Protein AF-A0A892I2A1-F1 (afdb_monomer)

Radius of gyration: 29.25 Å; Cα contacts (8 Å, |Δi|>4): 75; chains: 1; bounding box: 62×50×84 Å

Solvent-accessible surface area (backbone atoms only — not comparable to full-atom values): 9744 Å² total; per-residue (Å²): 138,85,84,79,80,78,78,71,78,77,74,85,72,56,63,94,72,63,81,69,93,67,90,61,99,65,81,66,81,83,39,58,62,61,51,50,51,41,48,74,72,68,46,78,84,53,78,92,72,60,87,82,77,95,80,50,82,92,77,56,76,74,60,49,94,79,83,51,91,56,73,64,87,48,97,68,44,94,54,88,89,74,93,68,62,90,63,48,40,82,43,80,75,53,66,45,74,47,74,86,76,63,69,85,83,58,65,99,67,85,77,89,76,82,78,84,89,53,95,52,64,77,70,40,64,43,78,40,74,45,83,43,72,49,86,130

pLDDT: mean 70.68, std 15.36, range [35.31, 93.75]

Secondary structure (DSSP, 8-state):
-------PPPPPPPGGG-------SS--SSSHHHHHHHHHTTPPPPGGG-------STTPPPPPTTS-SS---STTTTS----PPTTEEEEEEEEEPPP---GGGS-S-------SS-TTGGGSPEEEEEEEEPP-

Structure (mmCIF, N/CA/C/O backbone):
data_AF-A0A892I2A1-F1
#
_entry.id   AF-A0A892I2A1-F1
#
loop_
_atom_site.group_PDB
_atom_site.id
_atom_site.type_symbol
_atom_site.label_atom_id
_atom_site.label_alt_id
_atom_site.label_comp_id
_atom_site.label_asym_id
_atom_site.label_entity_id
_atom_site.label_seq_id
_atom_site.pdbx_PDB_ins_code
_atom_site.Cartn_x
_atom_site.Cartn_y
_atom_site.Cartn_z
_atom_site.occupancy
_atom_site.B_iso_or_equiv
_atom_site.auth_seq_id
_atom_site.auth_comp_id
_atom_site.auth_asym_id
_atom_site.auth_atom_id
_atom_site.pdbx_PDB_model_num
ATOM 1 N N . MET A 1 1 ? 14.096 -27.009 -58.765 1.00 35.31 1 MET A N 1
ATOM 2 C CA . MET A 1 1 ? 14.815 -27.175 -57.486 1.00 35.31 1 MET A CA 1
ATOM 3 C C . MET A 1 1 ? 14.996 -25.786 -56.894 1.00 35.31 1 MET A C 1
ATOM 5 O O . MET A 1 1 ? 15.807 -25.038 -57.420 1.00 35.31 1 MET A O 1
ATOM 9 N N . GLU A 1 2 ? 14.190 -25.407 -55.902 1.00 37.06 2 GLU A N 1
ATOM 10 C CA . GLU A 1 2 ? 14.337 -24.133 -55.179 1.00 37.06 2 GLU A CA 1
ATOM 11 C C . GLU A 1 2 ? 15.268 -24.326 -53.977 1.00 37.06 2 GLU A C 1
ATOM 13 O O . GLU A 1 2 ? 15.069 -25.222 -53.157 1.00 37.06 2 GLU A O 1
ATOM 18 N N . LEU A 1 3 ? 16.307 -23.495 -53.895 1.00 41.50 3 LEU A N 1
ATOM 19 C CA . LEU A 1 3 ? 17.253 -23.437 -52.784 1.00 41.50 3 LEU A CA 1
ATOM 20 C C . LEU A 1 3 ? 16.656 -22.575 -51.663 1.00 41.50 3 LEU A C 1
ATOM 22 O O . LEU A 1 3 ? 16.696 -21.349 -51.727 1.00 41.50 3 LEU A O 1
ATOM 26 N N . LEU A 1 4 ? 16.119 -23.214 -50.622 1.00 45.25 4 LEU A N 1
ATOM 27 C CA . LEU A 1 4 ? 15.798 -22.549 -49.357 1.00 45.25 4 LEU A CA 1
ATOM 28 C C . LEU A 1 4 ? 17.107 -22.131 -48.675 1.00 45.25 4 LEU A C 1
ATOM 30 O O . LEU A 1 4 ? 17.811 -22.959 -48.094 1.00 45.25 4 LEU A O 1
ATOM 34 N N . ALA A 1 5 ? 17.436 -20.842 -48.740 1.00 50.19 5 ALA A N 1
ATOM 35 C CA . ALA A 1 5 ? 18.477 -20.259 -47.909 1.00 50.19 5 ALA A CA 1
ATOM 36 C C . ALA A 1 5 ? 18.040 -20.362 -46.439 1.00 50.19 5 ALA A C 1
ATOM 38 O O . ALA A 1 5 ? 17.187 -19.614 -45.965 1.00 50.19 5 ALA A O 1
ATOM 39 N N . GLN A 1 6 ? 18.603 -21.330 -45.716 1.00 47.06 6 GLN A N 1
ATOM 40 C CA . GLN A 1 6 ? 18.473 -21.414 -44.268 1.00 47.06 6 GLN A CA 1
ATOM 41 C C . GLN A 1 6 ? 19.218 -20.231 -43.643 1.00 47.06 6 GLN A C 1
ATOM 43 O O . GLN A 1 6 ? 20.424 -20.298 -43.396 1.00 47.06 6 GLN A O 1
ATOM 48 N N . THR A 1 7 ? 18.496 -19.146 -43.365 1.00 51.12 7 THR A N 1
ATOM 49 C CA . T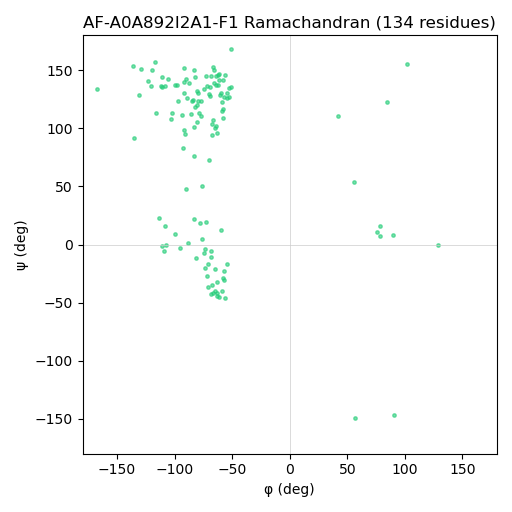HR A 1 7 ? 18.960 -18.100 -42.453 1.00 51.12 7 THR A CA 1
ATOM 50 C C . THR A 1 7 ? 19.100 -18.732 -41.073 1.00 51.12 7 THR A C 1
ATOM 52 O O . THR A 1 7 ? 18.127 -18.895 -40.338 1.00 51.12 7 THR A O 1
ATOM 55 N N . ARG A 1 8 ? 20.318 -19.163 -40.734 1.00 48.16 8 ARG A N 1
ATOM 56 C CA . ARG A 1 8 ? 20.648 -19.592 -39.374 1.00 48.16 8 ARG A CA 1
ATOM 57 C C . ARG A 1 8 ? 20.344 -18.423 -38.433 1.00 48.16 8 ARG A C 1
ATOM 59 O O . ARG A 1 8 ? 20.857 -17.334 -38.692 1.00 48.16 8 ARG A O 1
ATOM 66 N N . PRO A 1 9 ? 19.556 -18.610 -37.358 1.00 51.81 9 PRO A N 1
ATOM 67 C CA . PRO A 1 9 ? 19.392 -17.558 -36.369 1.00 51.81 9 PRO A CA 1
ATOM 68 C C . PRO A 1 9 ? 20.779 -17.221 -35.821 1.00 51.81 9 PRO A C 1
ATOM 70 O O . PRO A 1 9 ? 21.508 -18.109 -35.364 1.00 51.81 9 PRO A O 1
ATOM 73 N N . ALA A 1 10 ? 21.171 -15.953 -35.943 1.00 61.62 10 ALA A N 1
ATOM 74 C CA . ALA A 1 10 ? 22.391 -15.461 -35.329 1.00 61.62 10 ALA A CA 1
ATOM 75 C C . ALA A 1 10 ? 22.320 -15.802 -33.837 1.00 61.62 10 ALA A C 1
ATOM 77 O O . ALA A 1 10 ? 21.320 -15.518 -33.176 1.00 61.62 10 ALA A O 1
ATOM 78 N N . ARG A 1 11 ? 23.349 -16.484 -33.320 1.00 58.38 11 ARG A N 1
ATOM 79 C CA . ARG A 1 11 ? 23.422 -16.760 -31.884 1.00 58.38 11 ARG A CA 1
ATOM 80 C C . ARG A 1 11 ? 23.426 -15.412 -31.160 1.00 58.38 11 ARG A C 1
ATOM 82 O O . ARG A 1 11 ? 24.232 -14.567 -31.556 1.00 58.38 11 ARG A O 1
ATOM 89 N N . PRO A 1 12 ? 22.579 -15.207 -30.138 1.00 56.66 12 PRO A N 1
ATOM 90 C CA . PRO A 1 12 ? 22.673 -14.012 -29.319 1.00 56.66 12 PRO A CA 1
ATOM 91 C C . PRO A 1 12 ? 24.082 -13.975 -28.727 1.00 56.66 12 PRO A C 1
ATOM 93 O O . PRO A 1 12 ? 24.505 -14.911 -28.044 1.00 56.66 12 PRO A O 1
ATOM 96 N N . ARG A 1 13 ? 24.847 -12.947 -29.092 1.00 58.50 13 ARG A N 1
ATOM 97 C CA . ARG A 1 13 ? 26.115 -12.641 -28.441 1.00 58.50 13 ARG A CA 1
ATOM 98 C C .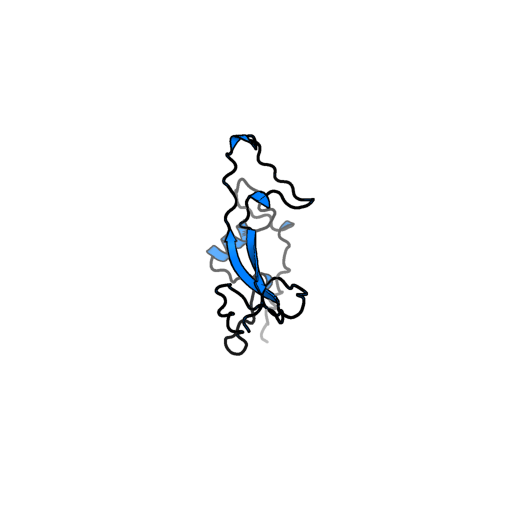 ARG A 1 13 ? 25.773 -11.897 -27.164 1.00 58.50 13 ARG A C 1
ATOM 100 O O . ARG A 1 13 ? 24.908 -11.026 -27.177 1.00 58.50 13 ARG A O 1
ATOM 107 N N . SER A 1 14 ? 26.380 -12.316 -26.064 1.00 59.00 14 SER A N 1
ATOM 108 C CA . SER A 1 14 ? 26.246 -11.592 -24.813 1.00 59.00 14 SER A CA 1
ATOM 109 C C . SER A 1 14 ? 26.936 -10.233 -24.951 1.00 59.00 14 SER A C 1
ATOM 111 O O . SER A 1 14 ? 27.846 -10.083 -25.773 1.00 59.00 14 SER A O 1
ATOM 113 N N . ILE A 1 15 ? 26.474 -9.237 -24.194 1.00 62.03 15 ILE A N 1
ATOM 114 C CA . ILE A 1 15 ? 26.962 -7.859 -24.318 1.00 62.03 15 ILE A CA 1
ATOM 115 C C . ILE A 1 15 ? 28.475 -7.760 -24.085 1.00 62.03 15 ILE A C 1
ATOM 117 O O . ILE A 1 15 ? 29.143 -6.956 -24.721 1.00 62.03 15 ILE A O 1
ATOM 121 N N . GLU A 1 16 ? 29.047 -8.658 -23.275 1.00 57.44 16 GLU A N 1
ATOM 122 C CA . GLU A 1 16 ? 30.485 -8.691 -22.993 1.00 57.44 16 GLU A CA 1
ATOM 123 C C . GLU A 1 16 ? 31.340 -9.103 -24.210 1.00 57.44 16 GLU A C 1
ATOM 125 O O . GLU A 1 16 ? 32.566 -9.015 -24.162 1.00 57.44 16 GLU A O 1
ATOM 130 N N . LEU A 1 17 ? 30.712 -9.583 -25.292 1.00 60.84 17 LEU A N 1
ATOM 131 C CA . LEU A 1 17 ? 31.364 -9.995 -26.540 1.00 60.84 17 LEU A CA 1
ATOM 132 C C . LEU A 1 17 ? 31.098 -9.039 -27.712 1.00 60.84 17 LEU A C 1
ATOM 134 O O . LEU A 1 17 ? 31.667 -9.245 -28.788 1.00 60.84 17 LEU A O 1
ATOM 138 N N . ASP A 1 18 ? 30.244 -8.030 -27.528 1.00 61.78 18 ASP A N 1
ATOM 139 C CA . ASP A 1 18 ? 29.988 -6.985 -28.518 1.00 61.78 18 ASP A CA 1
ATOM 140 C C . ASP A 1 18 ? 30.929 -5.804 -28.245 1.00 61.78 18 ASP A C 1
ATOM 142 O O . ASP A 1 18 ? 30.578 -4.830 -27.590 1.00 61.78 18 ASP A O 1
ATOM 146 N N . ASN A 1 19 ? 32.157 -5.911 -28.757 1.00 60.97 19 ASN A N 1
ATOM 147 C CA . ASN A 1 19 ? 33.054 -4.766 -28.869 1.00 60.97 19 ASN A CA 1
ATOM 148 C C . ASN A 1 19 ? 32.631 -3.994 -30.123 1.00 60.97 19 ASN A C 1
ATOM 150 O O . ASN A 1 19 ? 32.827 -4.495 -31.235 1.00 60.97 19 ASN A O 1
ATOM 154 N N . ASP A 1 20 ? 31.968 -2.853 -29.961 1.00 61.81 20 ASP A N 1
ATOM 155 C CA . ASP A 1 20 ? 31.662 -2.001 -31.103 1.00 61.81 20 ASP A CA 1
ATOM 156 C C . ASP A 1 20 ? 32.867 -1.105 -31.440 1.00 61.81 20 ASP A C 1
ATOM 158 O O . ASP A 1 20 ? 33.695 -0.787 -30.588 1.00 61.81 20 ASP A O 1
ATOM 162 N N . ASP A 1 21 ? 33.014 -0.741 -32.715 1.00 59.38 21 ASP A N 1
ATOM 163 C CA . ASP A 1 21 ? 34.083 0.163 -33.167 1.00 59.38 21 ASP A CA 1
ATOM 164 C C . ASP A 1 21 ? 33.752 1.636 -32.835 1.00 59.38 21 ASP A C 1
ATOM 166 O O . ASP A 1 21 ? 34.291 2.566 -33.445 1.00 59.38 21 ASP A O 1
ATOM 170 N N . THR A 1 22 ? 32.817 1.884 -31.911 1.00 57.62 22 THR A N 1
ATOM 171 C CA . THR A 1 22 ? 32.374 3.234 -31.579 1.00 57.62 22 THR A CA 1
ATOM 172 C C . THR A 1 22 ? 33.430 3.891 -30.698 1.00 57.62 22 THR A C 1
ATOM 174 O O . THR A 1 22 ? 33.795 3.398 -29.635 1.00 57.62 22 THR A O 1
ATOM 177 N N . HIS A 1 23 ? 33.940 5.043 -31.136 1.00 60.69 23 HIS A N 1
ATOM 178 C CA . HIS A 1 23 ? 34.929 5.837 -30.400 1.00 60.69 23 HIS A CA 1
ATOM 179 C C . HIS A 1 23 ? 34.303 6.610 -29.223 1.00 60.69 23 HIS A C 1
ATOM 181 O O . HIS A 1 23 ? 34.496 7.822 -29.106 1.00 60.69 23 HIS A O 1
ATOM 187 N N . ASP A 1 24 ? 33.531 5.941 -28.365 1.00 61.75 24 ASP A N 1
ATOM 188 C CA . ASP A 1 24 ? 33.077 6.542 -27.112 1.00 61.75 24 ASP A CA 1
ATOM 189 C C . ASP A 1 24 ? 34.172 6.433 -26.037 1.00 61.75 24 ASP A C 1
ATOM 191 O O . ASP A 1 24 ? 34.937 5.475 -25.951 1.00 61.75 24 ASP A O 1
ATOM 195 N N . SER A 1 25 ? 34.259 7.466 -25.207 1.00 62.16 25 SER A N 1
ATOM 196 C CA . SER A 1 25 ? 35.178 7.559 -24.072 1.00 62.16 25 SER A CA 1
ATOM 197 C C . SER A 1 25 ? 34.776 6.674 -22.885 1.00 62.16 25 SER A C 1
ATOM 199 O O . SER A 1 25 ? 35.511 6.605 -21.897 1.00 62.16 25 SER A O 1
ATOM 201 N N . THR A 1 26 ? 33.623 6.002 -22.968 1.00 65.88 26 THR A N 1
ATOM 202 C CA . THR A 1 26 ? 33.095 5.110 -21.935 1.00 65.88 26 THR A CA 1
ATOM 203 C C . THR A 1 26 ? 32.852 3.713 -22.496 1.00 65.88 26 THR A C 1
ATOM 205 O O . THR A 1 26 ? 32.411 3.553 -23.628 1.00 65.88 26 THR A O 1
ATOM 208 N N . VAL A 1 27 ? 33.167 2.686 -21.704 1.00 67.75 27 VAL A N 1
ATOM 209 C CA . VAL A 1 27 ? 32.882 1.289 -22.059 1.00 67.75 27 VAL A CA 1
ATOM 210 C C . VAL A 1 27 ? 31.425 0.992 -21.699 1.00 67.75 27 VAL A C 1
ATOM 212 O O . VAL A 1 27 ? 31.075 1.043 -20.516 1.00 67.75 27 VAL A O 1
ATOM 215 N N . ASP A 1 28 ? 30.592 0.651 -22.688 1.00 69.38 28 ASP A N 1
ATOM 216 C CA . ASP A 1 28 ? 29.191 0.228 -22.500 1.00 69.38 28 ASP A CA 1
ATOM 217 C C . ASP A 1 28 ? 29.125 -1.167 -21.851 1.00 69.38 28 ASP A C 1
ATOM 219 O O . ASP A 1 28 ? 28.866 -2.184 -22.487 1.00 69.38 28 ASP A O 1
ATOM 223 N N . THR A 1 29 ? 29.442 -1.220 -20.557 1.00 68.25 29 THR A N 1
ATOM 224 C CA . THR A 1 29 ? 29.624 -2.473 -19.806 1.00 68.25 29 THR A CA 1
ATOM 225 C C . THR A 1 29 ? 28.296 -3.194 -19.557 1.00 68.25 29 THR A C 1
ATOM 227 O O . THR A 1 29 ? 28.275 -4.412 -19.397 1.00 68.25 29 THR A O 1
ATOM 230 N N . ASP A 1 30 ? 27.186 -2.453 -19.501 1.00 72.75 30 ASP A N 1
ATOM 231 C CA . ASP A 1 30 ? 25.845 -2.985 -19.243 1.00 72.75 30 ASP A CA 1
ATOM 232 C C . ASP A 1 30 ? 24.935 -3.005 -20.484 1.00 72.75 30 ASP A C 1
ATOM 234 O O . ASP A 1 30 ? 23.800 -3.479 -20.399 1.00 72.75 30 ASP A O 1
ATOM 238 N N . GLY A 1 31 ? 25.430 -2.540 -21.637 1.00 75.38 31 GLY A N 1
ATOM 239 C CA . GLY A 1 31 ? 24.747 -2.614 -22.929 1.00 75.38 31 GLY A CA 1
ATOM 240 C C . GLY A 1 31 ? 23.613 -1.622 -23.117 1.00 75.38 31 GLY A C 1
ATOM 241 O O . GLY A 1 31 ? 22.820 -1.760 -24.056 1.00 75.38 31 GLY A O 1
ATOM 242 N N . LYS A 1 32 ? 23.482 -0.644 -22.219 1.00 80.25 32 LYS A N 1
ATOM 243 C CA . LYS A 1 32 ? 22.387 0.325 -22.272 1.00 80.25 32 LYS A CA 1
ATOM 244 C C . LYS A 1 32 ? 22.539 1.296 -23.427 1.00 80.25 32 LYS A C 1
ATOM 246 O O . LYS A 1 32 ? 21.524 1.660 -24.022 1.00 80.25 32 LYS A O 1
ATOM 251 N N . ASN A 1 33 ? 23.760 1.714 -23.757 1.00 78.06 33 ASN A N 1
ATOM 252 C CA . ASN A 1 33 ? 23.972 2.665 -24.849 1.00 78.06 33 ASN A CA 1
ATOM 253 C C . ASN A 1 33 ? 23.648 2.015 -26.195 1.00 78.06 33 ASN A C 1
ATOM 255 O O . ASN A 1 33 ? 22.934 2.603 -27.011 1.00 78.06 33 ASN A O 1
ATOM 259 N N . ARG A 1 34 ? 24.076 0.766 -26.392 1.00 78.62 34 ARG A N 1
ATOM 260 C CA . ARG A 1 34 ? 23.693 -0.057 -27.543 1.00 78.62 34 ARG A CA 1
ATOM 261 C C . ARG A 1 34 ? 22.182 -0.204 -27.661 1.00 78.62 34 ARG A C 1
ATOM 263 O O . ARG A 1 34 ? 21.624 -0.032 -28.746 1.00 78.62 34 ARG A O 1
ATOM 270 N N . GLU A 1 35 ? 21.515 -0.502 -26.552 1.00 82.12 35 GLU A N 1
ATOM 271 C CA . GLU A 1 35 ? 20.068 -0.658 -26.536 1.00 82.12 35 GLU A CA 1
ATOM 272 C C . GLU A 1 35 ? 19.345 0.658 -26.855 1.00 82.12 35 GLU A C 1
ATOM 274 O O . GLU A 1 35 ? 18.406 0.677 -27.652 1.00 82.12 35 GLU A O 1
ATOM 279 N N . ALA A 1 36 ? 19.838 1.781 -26.332 1.00 82.69 36 ALA A N 1
ATOM 280 C CA . ALA A 1 36 ? 19.327 3.107 -26.657 1.00 82.69 36 ALA A CA 1
ATOM 281 C C . ALA A 1 36 ? 19.518 3.455 -28.143 1.00 82.69 36 ALA A C 1
ATOM 283 O O . ALA A 1 36 ? 18.579 3.932 -28.780 1.00 82.69 36 ALA A O 1
ATOM 284 N N . ALA A 1 37 ? 20.689 3.177 -28.723 1.00 83.81 37 ALA A N 1
ATOM 285 C CA . ALA A 1 37 ? 20.965 3.411 -30.142 1.00 83.81 37 ALA A CA 1
ATOM 286 C C . ALA A 1 37 ? 20.067 2.552 -31.046 1.00 83.81 37 ALA A C 1
ATOM 288 O O . ALA A 1 37 ? 19.508 3.033 -32.034 1.00 83.81 37 ALA A O 1
ATOM 289 N N . ARG A 1 38 ? 19.872 1.283 -30.674 1.00 83.81 38 ARG A N 1
ATOM 290 C CA . ARG A 1 38 ? 18.983 0.345 -31.365 1.00 83.81 38 ARG A CA 1
ATOM 291 C C . ARG A 1 38 ? 17.529 0.824 -31.347 1.00 83.81 38 ARG A C 1
ATOM 293 O O . ARG A 1 38 ? 16.875 0.791 -32.390 1.00 83.81 38 ARG A O 1
ATOM 300 N N . LEU A 1 39 ? 17.036 1.293 -30.198 1.00 85.88 39 LEU A N 1
ATOM 301 C CA . LEU A 1 39 ? 15.693 1.868 -30.063 1.00 85.88 39 LEU A CA 1
ATOM 302 C C . LEU A 1 39 ? 15.556 3.187 -30.840 1.00 85.88 39 LEU A C 1
ATOM 304 O O . LEU A 1 39 ? 14.561 3.380 -31.537 1.00 85.88 39 LEU A O 1
ATOM 308 N N . ALA A 1 40 ? 16.564 4.065 -30.791 1.00 86.50 40 ALA A N 1
ATOM 309 C CA . ALA A 1 40 ? 16.591 5.320 -31.548 1.00 86.50 40 ALA A CA 1
ATOM 310 C C . ALA A 1 40 ? 16.587 5.092 -33.071 1.00 86.50 40 ALA A C 1
ATOM 312 O O . ALA A 1 40 ? 15.983 5.865 -33.811 1.00 86.50 40 ALA A O 1
ATOM 313 N N . GLY A 1 41 ? 17.202 4.001 -33.537 1.00 84.69 41 GLY A N 1
ATOM 314 C CA . GLY A 1 41 ? 17.159 3.548 -34.930 1.00 84.69 41 GLY A CA 1
ATOM 315 C C . GLY A 1 41 ? 15.847 2.869 -35.348 1.00 84.69 41 GLY A C 1
ATOM 316 O O . GLY A 1 41 ? 15.762 2.361 -36.464 1.00 84.69 41 GLY A O 1
ATOM 317 N N . GLY A 1 42 ? 14.833 2.824 -34.475 1.00 87.06 42 GLY A N 1
ATOM 318 C CA . GLY A 1 42 ? 13.540 2.190 -34.751 1.00 87.06 42 GLY A CA 1
ATOM 319 C C . GLY A 1 42 ? 13.547 0.662 -34.635 1.00 87.06 42 GLY A C 1
ATOM 320 O O . GLY A 1 42 ? 12.636 0.003 -35.136 1.00 87.06 42 GLY A O 1
ATOM 321 N N . GLY A 1 43 ? 14.565 0.077 -33.997 1.00 83.81 43 GLY A N 1
ATOM 322 C CA . GLY A 1 43 ? 14.620 -1.357 -33.728 1.00 83.81 43 GLY A CA 1
ATOM 323 C C . GLY A 1 43 ? 13.519 -1.819 -32.752 1.00 83.81 43 GLY A C 1
ATOM 324 O O . GLY A 1 43 ? 13.109 -1.062 -31.873 1.00 83.81 43 GLY A O 1
ATOM 325 N N . PRO A 1 44 ? 13.033 -3.071 -32.861 1.00 84.12 44 PRO A N 1
ATOM 326 C CA . PRO A 1 44 ? 11.895 -3.560 -32.071 1.00 84.12 44 PRO A CA 1
ATOM 327 C C . PRO A 1 44 ? 12.263 -3.832 -30.607 1.00 84.12 44 PRO A C 1
ATOM 329 O O . PRO A 1 44 ? 13.257 -4.499 -30.357 1.00 84.12 44 PRO A O 1
ATOM 332 N N . VAL A 1 45 ? 11.471 -3.399 -29.623 1.00 84.25 45 VAL A N 1
ATOM 333 C CA . VAL A 1 45 ? 11.703 -3.735 -28.198 1.00 84.25 45 VAL A CA 1
ATOM 334 C C . VAL A 1 45 ? 11.799 -5.257 -28.021 1.00 84.25 45 VAL A C 1
ATOM 336 O O . VAL A 1 45 ? 10.960 -5.996 -28.543 1.00 84.25 45 VAL A O 1
ATOM 339 N N . SER A 1 46 ? 12.836 -5.728 -27.328 1.00 79.56 46 SER A N 1
ATOM 340 C CA . SER A 1 46 ? 13.054 -7.160 -27.133 1.00 79.56 46 SER A CA 1
ATOM 341 C C . SER A 1 46 ? 11.968 -7.749 -26.217 1.00 79.56 46 SER A C 1
ATOM 343 O O . SER A 1 46 ? 11.503 -7.058 -25.309 1.00 79.56 46 SER A O 1
ATOM 345 N N . PRO A 1 47 ? 11.514 -9.004 -26.413 1.00 80.00 47 PRO A N 1
ATOM 346 C CA . PRO A 1 47 ? 10.419 -9.577 -25.624 1.00 80.00 47 PRO A CA 1
ATOM 347 C C . PRO A 1 47 ? 10.651 -9.595 -24.106 1.00 80.00 47 PRO A C 1
ATOM 349 O O . PRO A 1 47 ? 9.693 -9.486 -23.345 1.00 80.00 47 PRO A O 1
ATOM 352 N N . ASP A 1 48 ? 11.902 -9.716 -23.667 1.00 80.81 48 ASP A N 1
ATOM 353 C CA . ASP A 1 48 ? 12.324 -9.656 -22.261 1.00 80.81 48 ASP A CA 1
ATOM 354 C C . ASP A 1 48 ? 12.232 -8.247 -21.653 1.00 80.81 48 ASP A C 1
ATOM 356 O O . ASP A 1 48 ? 12.194 -8.100 -20.434 1.00 80.81 48 ASP A O 1
ATOM 360 N N . GLN A 1 49 ? 12.127 -7.215 -22.488 1.00 82.56 49 GLN A N 1
ATOM 361 C CA . GLN A 1 49 ? 11.974 -5.817 -22.080 1.00 82.56 49 GLN A CA 1
ATOM 362 C C . GLN A 1 49 ? 10.508 -5.366 -22.056 1.00 82.56 49 GLN A C 1
ATOM 364 O O . GLN A 1 49 ? 10.204 -4.230 -21.688 1.00 82.56 49 GLN A O 1
ATOM 369 N N . ILE A 1 50 ? 9.578 -6.239 -22.452 1.00 85.00 50 ILE A N 1
ATOM 370 C CA . ILE A 1 50 ? 8.148 -5.941 -22.443 1.00 85.00 50 ILE A CA 1
ATOM 371 C C . ILE A 1 50 ? 7.557 -6.364 -21.096 1.00 85.00 50 ILE A C 1
ATOM 373 O O . ILE A 1 50 ? 7.110 -7.497 -20.908 1.00 85.00 50 ILE A O 1
ATOM 377 N N . THR A 1 51 ? 7.467 -5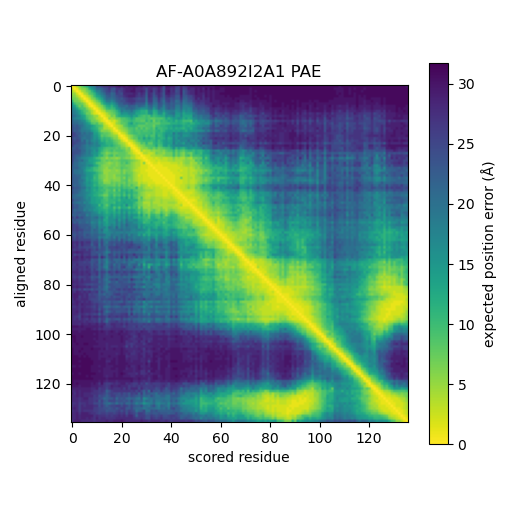.415 -20.168 1.00 84.19 51 THR A N 1
ATOM 378 C CA . THR A 1 51 ? 6.690 -5.594 -18.936 1.00 84.19 51 THR A CA 1
ATOM 379 C C . THR A 1 51 ? 5.202 -5.423 -19.241 1.00 84.19 51 THR A C 1
ATOM 381 O O . THR A 1 51 ? 4.744 -4.318 -19.530 1.00 84.19 51 THR A O 1
ATOM 384 N N . ARG A 1 52 ? 4.426 -6.513 -19.178 1.00 84.06 52 ARG A N 1
ATOM 385 C CA . ARG A 1 52 ? 2.960 -6.482 -19.346 1.00 84.06 52 ARG A CA 1
ATOM 386 C C . ARG A 1 52 ? 2.247 -6.672 -18.013 1.00 84.06 52 ARG A C 1
ATOM 388 O O . ARG A 1 52 ? 2.655 -7.501 -17.206 1.00 84.06 52 ARG A O 1
ATOM 395 N N . SER A 1 53 ? 1.135 -5.969 -17.826 1.00 80.56 53 SER A N 1
ATOM 396 C CA . SER A 1 53 ? 0.179 -6.211 -16.744 1.00 80.56 53 SER A CA 1
ATOM 397 C C . SER A 1 53 ? -1.133 -6.765 -17.311 1.00 80.56 53 SER A C 1
ATOM 399 O O . SER A 1 53 ? -1.565 -6.381 -18.395 1.00 80.56 53 SER A O 1
ATOM 401 N N . ASN A 1 54 ? -1.779 -7.680 -16.580 1.00 81.56 54 ASN A N 1
ATOM 402 C CA . ASN A 1 54 ? -3.131 -8.165 -16.892 1.00 81.56 54 ASN A CA 1
ATOM 403 C C . ASN A 1 54 ? -4.192 -7.300 -16.185 1.00 81.56 54 ASN A C 1
ATOM 405 O O . ASN A 1 54 ? -5.058 -7.806 -15.471 1.00 81.56 54 ASN A O 1
ATOM 409 N N . ALA A 1 55 ? -4.053 -5.979 -16.296 1.00 82.44 55 ALA A N 1
ATOM 410 C CA . ALA A 1 55 ? -5.021 -5.047 -15.736 1.00 82.44 55 ALA A CA 1
ATOM 411 C C . ALA A 1 55 ? -6.230 -4.960 -16.678 1.00 82.44 55 ALA A C 1
ATOM 413 O O . ALA A 1 55 ? -6.076 -4.659 -17.861 1.00 82.44 55 ALA A O 1
ATOM 414 N N . SER A 1 56 ? -7.430 -5.231 -16.166 1.00 83.81 56 SER A N 1
ATOM 415 C CA . SER A 1 56 ? -8.684 -5.108 -16.910 1.00 83.81 56 SER A CA 1
ATOM 416 C C . SER A 1 56 ? -9.750 -4.441 -16.044 1.00 83.81 56 SER A C 1
ATOM 418 O O . SER A 1 56 ? -9.724 -4.514 -14.818 1.00 83.81 56 SER A O 1
ATOM 420 N N . LEU A 1 57 ? -10.710 -3.782 -16.694 1.00 82.62 57 LEU A N 1
ATOM 421 C CA . LEU A 1 57 ? -11.879 -3.219 -16.019 1.00 82.62 57 LEU A CA 1
ATOM 422 C C . LEU A 1 57 ? -12.879 -4.303 -15.592 1.00 82.62 57 LEU A C 1
ATOM 424 O O . LEU A 1 57 ? -13.680 -4.072 -14.696 1.00 82.62 57 LEU A O 1
ATOM 428 N N . VAL A 1 58 ? -12.817 -5.496 -16.197 1.00 87.19 58 VAL A N 1
ATOM 429 C CA . VAL A 1 58 ? -13.701 -6.629 -15.864 1.00 87.19 58 VAL A CA 1
ATOM 430 C C . VAL A 1 58 ? -13.421 -7.165 -14.457 1.00 87.19 58 VAL A C 1
ATOM 432 O O . VAL A 1 58 ? -14.339 -7.597 -13.769 1.00 87.19 58 VAL A O 1
ATOM 435 N N . ASN A 1 59 ? -12.158 -7.134 -14.028 1.00 79.94 59 ASN A N 1
ATOM 436 C CA . ASN A 1 59 ? -11.701 -7.575 -12.710 1.00 79.94 59 ASN A CA 1
ATOM 437 C C . ASN A 1 59 ? -11.171 -6.410 -11.857 1.00 79.94 59 ASN A C 1
ATOM 439 O O . ASN A 1 59 ? -10.371 -6.634 -10.947 1.00 79.94 59 ASN A O 1
ATOM 443 N N . ALA A 1 60 ? -11.592 -5.177 -12.149 1.00 82.38 60 ALA A N 1
ATOM 444 C CA . ALA A 1 60 ? -11.225 -4.028 -11.338 1.00 82.38 60 ALA A CA 1
ATOM 445 C C . ALA A 1 60 ? -11.912 -4.105 -9.964 1.00 82.38 60 ALA A C 1
ATOM 447 O O . ALA A 1 60 ? -13.129 -4.264 -9.871 1.00 82.38 60 ALA A O 1
ATOM 448 N N . MET A 1 61 ? -11.123 -3.974 -8.897 1.00 78.50 61 MET A N 1
ATOM 449 C CA . MET A 1 61 ? -11.632 -3.702 -7.553 1.00 78.50 61 MET A CA 1
ATOM 450 C C . MET A 1 61 ? -11.835 -2.189 -7.428 1.00 78.50 61 MET A C 1
ATOM 452 O O . MET A 1 61 ? -10.877 -1.451 -7.677 1.00 78.50 61 MET A O 1
ATOM 456 N N . PRO A 1 62 ? -13.040 -1.707 -7.076 1.00 76.44 62 PRO A N 1
ATOM 457 C CA . PRO A 1 62 ? -13.230 -0.291 -6.802 1.00 76.44 62 PRO A CA 1
ATOM 458 C C . PRO A 1 62 ? -12.354 0.122 -5.616 1.00 76.44 62 PRO A C 1
ATOM 460 O O . PRO A 1 62 ? -12.191 -0.637 -4.657 1.00 76.44 62 PRO A O 1
ATOM 463 N N . GLU A 1 63 ? -11.786 1.323 -5.689 1.00 72.75 63 GLU A N 1
ATOM 464 C CA . GLU A 1 63 ? -11.072 1.899 -4.552 1.00 72.75 63 GLU A CA 1
ATOM 465 C C . GLU A 1 63 ? -12.032 2.098 -3.377 1.00 72.75 63 GLU A C 1
ATOM 467 O O . GLU A 1 63 ? -13.225 2.371 -3.558 1.00 72.75 63 GLU A O 1
ATOM 472 N N . ALA A 1 64 ? -11.514 1.935 -2.160 1.00 71.69 64 ALA A N 1
ATOM 473 C CA . ALA A 1 64 ? -12.287 2.226 -0.969 1.00 71.69 64 ALA A CA 1
ATOM 474 C C . ALA A 1 64 ? -12.621 3.730 -0.939 1.00 71.69 64 ALA A C 1
ATOM 476 O O . ALA A 1 64 ? -11.787 4.582 -1.232 1.00 71.69 64 ALA A O 1
ATOM 477 N N . GLY A 1 65 ? -13.857 4.079 -0.575 1.00 70.19 65 GLY A N 1
ATOM 478 C CA . GLY A 1 65 ? -14.298 5.477 -0.447 1.00 70.19 65 GLY A CA 1
ATOM 479 C C . GLY A 1 65 ? -13.722 6.206 0.775 1.00 70.19 65 GLY A C 1
ATOM 480 O O . GLY A 1 65 ? -14.299 7.193 1.219 1.00 70.19 65 GLY A O 1
ATOM 481 N N . ASP A 1 66 ? -12.635 5.698 1.354 1.00 70.56 66 ASP A N 1
ATOM 482 C CA . ASP A 1 66 ? -11.985 6.207 2.563 1.00 70.56 66 ASP A CA 1
ATOM 483 C C . ASP A 1 66 ? -10.932 7.291 2.265 1.00 70.56 66 ASP A C 1
ATOM 485 O O . ASP A 1 66 ? -10.313 7.829 3.184 1.00 70.56 66 ASP A O 1
ATOM 489 N N . GLY A 1 67 ? -10.753 7.644 0.987 1.00 68.69 67 GLY A N 1
ATOM 490 C CA . GLY A 1 67 ? -9.794 8.654 0.542 1.00 68.69 67 GLY A CA 1
ATOM 491 C C . GLY A 1 67 ? -8.351 8.149 0.484 1.00 68.69 67 GLY A C 1
ATOM 492 O O . GLY A 1 67 ? -7.448 8.949 0.229 1.00 68.69 67 GLY A O 1
ATOM 493 N N . PHE A 1 68 ? -8.120 6.849 0.691 1.00 65.50 68 PHE A N 1
ATOM 494 C CA . PHE A 1 68 ? -6.834 6.207 0.453 1.00 65.50 68 PHE A CA 1
ATOM 495 C C . PHE A 1 68 ? -6.844 5.475 -0.891 1.00 65.50 68 PHE A C 1
ATOM 497 O O . PHE A 1 68 ? -7.801 4.799 -1.254 1.00 65.50 68 PHE A O 1
ATOM 504 N N . ALA A 1 69 ? -5.749 5.601 -1.642 1.00 65.69 69 ALA A N 1
ATOM 505 C CA . ALA A 1 69 ? -5.581 4.836 -2.870 1.00 65.69 69 ALA A CA 1
ATOM 506 C C . ALA A 1 69 ? -5.313 3.357 -2.541 1.00 65.69 69 ALA A C 1
ATOM 508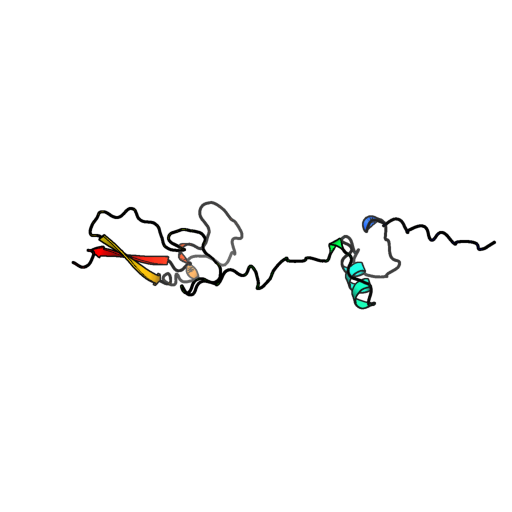 O O . ALA A 1 69 ? -4.478 3.043 -1.686 1.00 65.69 69 ALA A O 1
ATOM 509 N N . GLY A 1 70 ? -5.969 2.460 -3.276 1.00 71.56 70 GLY A N 1
ATOM 510 C CA . GLY A 1 70 ? -5.801 1.011 -3.158 1.00 71.56 70 GLY A CA 1
ATOM 511 C C . GLY A 1 70 ? -6.915 0.294 -2.390 1.00 71.56 70 GLY A C 1
ATOM 512 O O . GLY A 1 70 ? -7.619 0.859 -1.560 1.00 71.56 70 GLY A O 1
ATOM 513 N N . PHE A 1 71 ? -7.081 -0.993 -2.693 1.00 74.69 71 PHE A N 1
ATOM 514 C CA . PHE A 1 71 ? -8.027 -1.865 -2.001 1.00 74.69 71 PHE A CA 1
ATOM 515 C C . PHE A 1 71 ? -7.394 -2.442 -0.730 1.00 74.69 71 PHE A C 1
ATOM 517 O O . PHE A 1 71 ? -6.363 -3.118 -0.798 1.00 74.69 71 PHE A O 1
ATOM 524 N N . ASP A 1 72 ? -8.032 -2.225 0.420 1.00 76.56 72 ASP A N 1
ATOM 525 C CA . ASP A 1 72 ? -7.642 -2.863 1.674 1.00 76.56 72 ASP A CA 1
ATOM 526 C C . ASP A 1 72 ? -8.446 -4.144 1.911 1.00 76.56 72 ASP A C 1
ATOM 528 O O . ASP A 1 72 ? -9.645 -4.120 2.176 1.00 76.56 72 ASP A O 1
ATOM 532 N N . SER A 1 73 ? -7.761 -5.284 1.839 1.00 79.62 73 SER A N 1
ATOM 533 C CA . SER A 1 73 ? -8.373 -6.601 2.045 1.00 79.62 73 SER A CA 1
ATOM 534 C C . SER A 1 73 ? -8.701 -6.925 3.508 1.00 79.62 73 SER A C 1
ATOM 536 O O . SER A 1 73 ? -9.328 -7.952 3.781 1.00 79.62 73 SER A O 1
ATOM 538 N N . ARG A 1 74 ? -8.281 -6.092 4.47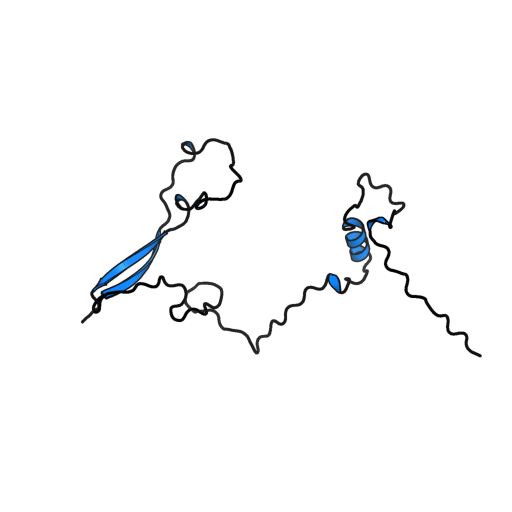0 1.00 83.50 74 ARG A N 1
ATOM 539 C CA . ARG A 1 74 ? -8.565 -6.314 5.892 1.00 83.50 74 ARG A CA 1
ATOM 540 C C . ARG A 1 74 ? -10.062 -6.111 6.168 1.00 83.50 74 ARG A C 1
ATOM 542 O O . ARG A 1 74 ? -10.610 -5.093 5.758 1.00 83.50 74 ARG A O 1
ATOM 549 N N . PRO A 1 75 ? -10.723 -6.988 6.952 1.00 77.25 75 PRO A N 1
ATOM 550 C CA . PRO A 1 75 ? -12.143 -6.834 7.300 1.00 77.25 75 PRO A CA 1
ATOM 551 C C . PRO A 1 75 ? -12.507 -5.508 7.989 1.00 77.25 75 PRO A C 1
ATOM 553 O O . PRO A 1 75 ? -13.663 -5.104 7.965 1.00 77.25 75 PRO A O 1
ATOM 556 N N . GLY A 1 76 ? -11.530 -4.844 8.614 1.00 74.50 76 GLY A N 1
ATOM 557 C CA . GLY A 1 76 ? -11.669 -3.516 9.220 1.00 74.50 76 GLY A CA 1
ATOM 558 C C . GLY A 1 76 ? -10.945 -2.408 8.452 1.00 74.50 76 GLY A C 1
ATOM 559 O O . GLY A 1 76 ? -10.687 -1.364 9.037 1.00 74.50 76 GLY A O 1
ATOM 560 N N . GLY A 1 77 ? -10.557 -2.642 7.194 1.00 79.50 77 GLY A N 1
ATOM 561 C CA . GLY A 1 77 ? -9.813 -1.695 6.366 1.00 79.50 77 GLY A CA 1
ATOM 562 C C . GLY A 1 77 ? -8.490 -1.241 6.989 1.00 79.50 77 GLY A C 1
ATOM 563 O O . GLY A 1 77 ? -7.855 -1.959 7.771 1.00 79.50 77 GLY A O 1
ATOM 564 N N . ASN A 1 78 ? -8.093 -0.008 6.669 1.00 77.69 78 ASN A N 1
ATOM 565 C CA . ASN A 1 78 ? -6.839 0.582 7.132 1.00 77.69 78 ASN A CA 1
ATOM 566 C C . ASN A 1 78 ? -6.942 1.187 8.538 1.00 77.69 78 ASN A C 1
ATOM 568 O O . ASN A 1 78 ? -6.149 2.061 8.906 1.00 77.69 78 ASN A O 1
ATOM 572 N N . HIS A 1 79 ? -7.917 0.743 9.326 1.00 77.81 79 HIS A N 1
ATOM 573 C CA . HIS A 1 79 ? -8.145 1.239 10.671 1.00 77.81 79 HIS A CA 1
ATOM 574 C C . HIS A 1 79 ? -7.350 0.414 11.697 1.00 77.81 79 HIS A C 1
ATOM 576 O O . HIS A 1 79 ? -7.212 -0.807 11.563 1.00 77.81 79 HIS A O 1
ATOM 582 N N . PRO A 1 80 ? -6.808 1.053 12.746 1.00 80.12 80 PRO A N 1
ATOM 583 C CA . PRO A 1 80 ? -6.191 0.339 13.855 1.00 80.12 80 PRO A CA 1
ATOM 584 C C . PRO A 1 80 ? -7.198 -0.586 14.549 1.00 80.12 80 PRO A C 1
ATOM 586 O O . PRO A 1 80 ? -8.281 -0.162 14.953 1.00 80.12 80 PRO A O 1
ATOM 589 N N . ALA A 1 81 ? -6.832 -1.856 14.714 1.00 81.62 81 ALA A N 1
ATOM 590 C CA . ALA A 1 81 ? -7.674 -2.838 15.386 1.00 81.62 81 ALA A CA 1
ATOM 591 C C . ALA A 1 81 ? -7.452 -2.786 16.906 1.00 81.62 81 ALA A C 1
ATOM 593 O O . ALA A 1 81 ? -6.388 -3.167 17.395 1.00 81.62 81 ALA A O 1
ATOM 594 N N . PHE A 1 82 ? -8.465 -2.345 17.656 1.00 85.38 82 PHE A N 1
ATOM 595 C CA . PHE A 1 82 ? -8.462 -2.363 19.121 1.00 85.38 82 PHE A CA 1
ATOM 596 C C . PHE A 1 82 ? -9.465 -3.381 19.664 1.00 85.38 82 PHE A C 1
ATOM 598 O O . PHE A 1 82 ? -10.618 -3.423 19.239 1.00 85.38 82 PHE A O 1
ATOM 605 N N . ALA A 1 83 ? -9.053 -4.158 20.666 1.00 89.44 83 ALA A N 1
ATOM 606 C CA . ALA A 1 83 ? -9.945 -5.022 21.435 1.00 89.44 83 ALA A CA 1
ATOM 607 C C . ALA A 1 83 ? -10.643 -4.208 22.539 1.00 89.44 83 ALA A C 1
ATOM 609 O O . ALA A 1 83 ? -10.251 -4.249 23.706 1.00 89.44 83 ALA A O 1
ATOM 610 N N . LEU A 1 84 ? -11.641 -3.406 22.164 1.00 88.88 84 LEU A N 1
ATOM 611 C CA . LEU A 1 84 ? -12.350 -2.553 23.117 1.00 88.88 84 LEU A CA 1
ATOM 612 C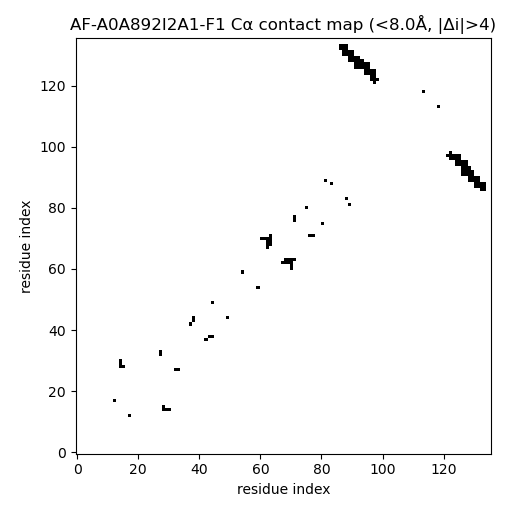 C . LEU A 1 84 ? -13.275 -3.353 24.040 1.00 88.88 84 LEU A C 1
ATOM 614 O O . LEU A 1 84 ? -13.927 -4.315 23.633 1.00 88.88 84 LEU A O 1
ATOM 618 N N . ARG A 1 85 ? -13.387 -2.901 25.294 1.00 92.50 85 ARG A N 1
ATOM 619 C CA . ARG A 1 85 ? -14.450 -3.350 26.199 1.00 92.50 85 ARG A CA 1
ATOM 620 C C . ARG A 1 85 ? -15.810 -2.918 25.638 1.00 92.50 85 ARG A C 1
ATOM 622 O O . ARG A 1 85 ? -15.933 -1.823 25.092 1.00 92.50 85 ARG A O 1
ATOM 629 N N . ALA A 1 86 ? -16.838 -3.746 25.830 1.00 91.06 86 ALA A N 1
ATOM 630 C CA . ALA A 1 86 ? -18.210 -3.406 25.454 1.00 91.06 86 ALA A CA 1
ATOM 631 C C . ALA A 1 86 ? -18.629 -2.030 26.010 1.00 91.06 86 ALA A C 1
ATOM 633 O O . ALA A 1 86 ? -18.365 -1.718 27.174 1.00 91.06 86 ALA A O 1
ATOM 634 N N . GLY A 1 87 ? -19.280 -1.223 25.168 1.00 92.69 87 GLY A N 1
ATOM 635 C CA . GLY A 1 87 ? -19.677 0.148 25.497 1.00 92.69 87 GLY A CA 1
ATOM 636 C C . GLY A 1 87 ? -18.634 1.219 25.166 1.00 92.69 87 GLY A C 1
ATOM 637 O O . GLY A 1 87 ? -18.849 2.369 25.534 1.00 92.69 87 GLY A O 1
ATOM 638 N N . TYR A 1 88 ? -17.544 0.877 24.474 1.00 92.12 88 TYR A N 1
ATOM 639 C CA . TYR A 1 88 ? -16.567 1.836 23.950 1.00 92.12 88 TYR A CA 1
ATOM 640 C C . TYR A 1 88 ? -16.453 1.748 22.427 1.00 92.12 88 TYR A C 1
ATOM 642 O O . TYR A 1 88 ? -16.627 0.678 21.844 1.00 92.12 88 TYR A O 1
ATOM 650 N N . VAL A 1 89 ? -16.125 2.874 21.797 1.00 90.56 89 VAL A N 1
ATOM 651 C CA . VAL A 1 89 ? -15.892 3.018 20.357 1.00 90.56 89 VAL A CA 1
ATOM 652 C C . VAL A 1 89 ? -14.561 3.720 20.091 1.00 90.56 89 VAL A C 1
ATOM 654 O O . VAL A 1 89 ? -14.095 4.524 20.901 1.00 90.56 89 VAL A O 1
ATOM 657 N N . VAL A 1 90 ? -13.954 3.408 18.945 1.00 89.44 90 VAL A N 1
ATOM 658 C CA . VAL A 1 90 ? -12.773 4.102 18.416 1.00 89.44 90 VAL A CA 1
ATOM 659 C C . VAL A 1 90 ? -13.254 5.227 17.508 1.00 89.44 90 VAL A C 1
ATOM 661 O O . VAL A 1 90 ? -14.059 4.985 16.612 1.00 89.44 90 VAL A O 1
ATOM 664 N N . ILE A 1 91 ? -12.743 6.437 17.704 1.00 87.88 91 ILE A N 1
ATOM 665 C CA . ILE A 1 91 ? -12.967 7.568 16.804 1.00 87.88 91 ILE A CA 1
ATOM 666 C C . ILE A 1 91 ? -11.615 7.969 16.214 1.00 87.88 91 ILE A C 1
ATOM 668 O O . ILE A 1 91 ? -10.734 8.452 16.927 1.00 87.88 91 ILE A O 1
ATOM 672 N N . GLU A 1 92 ? -11.444 7.772 14.907 1.00 86.75 92 GLU A N 1
ATOM 673 C CA . GLU A 1 92 ? -10.262 8.241 14.179 1.00 86.75 92 GLU A CA 1
ATOM 674 C C . GLU A 1 92 ? -10.424 9.733 13.864 1.00 86.75 92 GLU A C 1
ATOM 676 O O . GLU A 1 92 ? -11.383 10.146 13.214 1.00 86.75 92 GLU A O 1
ATOM 681 N N . LYS A 1 93 ? -9.498 10.561 14.359 1.00 86.81 93 LYS A N 1
ATOM 682 C CA . LYS A 1 93 ? -9.510 12.025 14.175 1.00 86.81 93 LYS A CA 1
ATOM 683 C C . LYS A 1 93 ? -8.565 12.487 13.062 1.00 86.81 93 LYS A C 1
ATOM 685 O O . LYS A 1 93 ? -8.344 13.683 12.904 1.00 86.81 93 LYS A O 1
ATOM 690 N N . GLY A 1 94 ? -8.006 11.548 12.300 1.00 84.81 94 GLY A N 1
ATOM 691 C CA . GLY A 1 94 ? -7.024 11.811 11.253 1.00 84.81 94 GLY A CA 1
ATOM 692 C C . GLY A 1 94 ? -5.587 11.752 11.767 1.00 84.81 94 GLY A C 1
ATOM 693 O O . GLY A 1 94 ? -5.258 10.946 12.638 1.00 84.81 94 GLY A O 1
ATOM 694 N N . PHE A 1 95 ? -4.720 12.584 11.194 1.00 85.19 95 PHE A N 1
ATOM 695 C CA . PHE A 1 95 ? -3.290 12.607 11.490 1.00 85.19 95 PHE A CA 1
ATOM 696 C C . PHE A 1 95 ? -2.881 13.976 12.025 1.00 85.19 95 PHE A C 1
ATOM 698 O O . PHE A 1 95 ? -3.267 14.997 11.461 1.00 85.19 95 PHE A O 1
ATOM 705 N N . ASP A 1 96 ? -2.067 13.989 13.074 1.00 82.62 96 ASP A N 1
ATOM 706 C CA . ASP A 1 96 ? -1.438 15.196 13.595 1.00 82.62 96 ASP A CA 1
ATOM 707 C C . ASP A 1 96 ? -0.015 15.323 13.057 1.00 82.62 96 ASP A C 1
ATOM 709 O O . ASP A 1 96 ? 0.725 14.339 12.985 1.00 82.62 96 ASP A O 1
ATOM 713 N N . THR A 1 97 ? 0.365 16.535 12.662 1.00 74.25 97 THR A N 1
ATOM 714 C CA . THR A 1 97 ? 1.707 16.809 12.143 1.00 74.25 97 THR A CA 1
ATOM 715 C C . THR A 1 97 ? 2.662 16.945 13.325 1.00 74.25 97 THR A C 1
ATOM 717 O O . THR A 1 97 ? 2.369 17.695 14.253 1.00 74.25 97 THR A O 1
ATOM 720 N N . PRO A 1 98 ? 3.817 16.261 13.329 1.00 67.25 98 PRO A N 1
ATOM 721 C CA . PRO A 1 98 ? 4.755 16.390 14.430 1.00 67.25 98 PRO A CA 1
ATOM 722 C C . PRO A 1 98 ? 5.250 17.827 14.563 1.00 67.25 98 PRO A C 1
ATOM 724 O O . PRO A 1 98 ? 5.432 18.537 13.570 1.00 67.25 98 PRO A O 1
ATOM 727 N N . ALA A 1 99 ? 5.515 18.233 15.805 1.00 67.19 99 ALA A N 1
ATOM 728 C CA . ALA A 1 99 ? 6.113 19.525 16.100 1.00 67.19 99 ALA A CA 1
ATOM 729 C C . ALA A 1 99 ? 7.409 19.713 15.293 1.00 67.19 99 ALA A C 1
ATOM 731 O O . ALA A 1 99 ? 8.252 18.814 15.225 1.00 67.19 99 ALA A O 1
ATOM 732 N N . HIS A 1 100 ? 7.571 20.891 14.688 1.00 61.50 100 HIS A N 1
ATOM 733 C CA . HIS A 1 100 ? 8.780 21.235 13.949 1.00 61.50 100 HIS A CA 1
ATOM 734 C C . HIS A 1 100 ? 9.969 21.304 14.917 1.00 61.50 100 HIS A C 1
ATOM 736 O O . HIS A 1 100 ? 10.150 22.283 15.639 1.00 61.50 100 HIS A O 1
ATOM 742 N N . VAL A 1 101 ? 10.774 20.243 14.957 1.00 61.16 101 VAL A N 1
ATOM 743 C CA . VAL A 1 101 ? 12.060 20.251 15.655 1.00 61.16 101 VAL A CA 1
ATOM 744 C C . VAL A 1 101 ? 13.049 20.972 14.746 1.00 61.16 101 VAL A C 1
ATOM 746 O O . VAL A 1 101 ? 13.346 20.476 13.662 1.00 61.16 101 VAL A O 1
ATOM 749 N N . GLY A 1 102 ? 13.516 22.151 15.168 1.00 56.66 102 GLY A N 1
ATOM 750 C CA . GLY A 1 102 ? 14.427 22.973 14.373 1.00 56.66 102 GLY A CA 1
ATOM 751 C C . GLY A 1 102 ? 15.699 22.220 13.973 1.00 56.66 102 GLY A C 1
ATOM 752 O O . GLY A 1 102 ? 16.230 21.416 14.746 1.00 56.66 102 GLY A O 1
ATOM 753 N N . ASP A 1 103 ? 16.206 22.523 12.776 1.00 56.38 103 ASP A N 1
ATOM 754 C CA . ASP A 1 103 ? 17.357 21.859 12.139 1.00 56.38 103 ASP A CA 1
ATOM 755 C C . ASP A 1 103 ? 18.640 21.844 12.997 1.00 56.38 103 ASP A C 1
ATOM 757 O O . ASP A 1 103 ? 19.538 21.038 12.769 1.00 56.38 103 ASP A O 1
ATOM 761 N N . ALA A 1 104 ? 18.723 22.684 14.032 1.00 57.00 104 ALA A N 1
ATOM 762 C CA . ALA A 1 104 ? 19.872 22.787 14.930 1.00 57.00 104 ALA A CA 1
ATOM 763 C C . ALA A 1 104 ? 20.152 21.524 15.774 1.00 57.00 104 ALA A C 1
ATOM 765 O O . ALA A 1 104 ? 21.273 21.352 16.248 1.00 57.00 104 ALA A O 1
ATOM 766 N N . LEU A 1 105 ? 19.168 20.637 15.973 1.00 53.53 105 LEU A N 1
ATOM 767 C CA . LEU A 1 105 ? 19.334 19.405 16.767 1.00 53.53 105 LEU A CA 1
ATOM 768 C C . LEU A 1 105 ? 19.987 18.249 15.996 1.00 53.53 105 LEU A C 1
ATOM 770 O O . LEU A 1 105 ? 20.385 17.254 16.600 1.00 53.53 105 LEU A O 1
ATOM 774 N N . PHE A 1 106 ? 20.120 18.371 14.676 1.00 53.38 106 PHE A N 1
ATOM 775 C CA . PHE A 1 106 ? 20.643 17.321 13.810 1.00 53.38 106 PHE A CA 1
ATOM 776 C C . PHE A 1 106 ? 21.625 17.972 12.837 1.00 53.38 106 PHE A C 1
ATOM 778 O O . PHE A 1 106 ? 21.220 18.499 11.809 1.00 53.38 106 PHE A O 1
ATOM 785 N N . GLY A 1 107 ? 22.908 18.011 13.212 1.00 49.09 107 GLY A N 1
ATOM 786 C CA . GLY A 1 107 ? 23.963 18.681 12.444 1.00 49.09 107 GLY A CA 1
ATOM 787 C C . GLY A 1 107 ? 24.023 18.281 10.961 1.00 49.09 107 GLY A C 1
ATOM 788 O O . GLY A 1 107 ? 23.421 17.300 10.540 1.00 49.09 107 GLY A O 1
ATOM 789 N N . ALA A 1 108 ? 24.803 19.036 10.179 1.00 50.78 108 ALA A N 1
ATOM 790 C CA . ALA A 1 108 ? 24.872 19.037 8.708 1.00 50.78 108 ALA A CA 1
ATOM 791 C C . ALA A 1 108 ? 25.260 17.712 8.000 1.00 50.78 108 ALA A C 1
ATOM 793 O O . ALA A 1 108 ? 25.560 17.714 6.807 1.00 50.78 108 ALA A O 1
ATOM 794 N N . VAL A 1 109 ? 25.273 16.577 8.698 1.00 48.91 109 VAL A N 1
ATOM 795 C CA . VAL A 1 109 ? 25.659 15.275 8.155 1.00 48.91 109 VAL A CA 1
ATOM 796 C C . VAL A 1 109 ? 24.401 14.451 7.904 1.00 48.91 109 VAL A C 1
ATOM 798 O O . VAL A 1 109 ? 23.761 13.984 8.840 1.00 48.91 109 VAL A O 1
ATOM 801 N N . HIS A 1 110 ? 24.059 14.264 6.628 1.00 53.50 110 HIS A N 1
ATOM 802 C CA . HIS A 1 110 ? 23.049 13.302 6.187 1.00 53.50 110 HIS A CA 1
ATOM 803 C C . HIS A 1 110 ? 23.444 11.883 6.632 1.00 53.50 110 HIS A C 1
ATOM 805 O O . HIS A 1 110 ? 24.423 11.348 6.105 1.00 53.50 110 HIS A O 1
ATOM 811 N N . PRO A 1 111 ? 22.689 11.215 7.521 1.00 47.44 111 PRO A N 1
ATOM 812 C CA . PRO A 1 111 ? 22.876 9.801 7.767 1.00 47.44 111 PRO A CA 1
ATOM 813 C C . PRO A 1 111 ? 21.947 9.031 6.825 1.00 47.44 111 PRO A C 1
ATOM 815 O O . PRO A 1 111 ? 20.762 8.848 7.098 1.00 47.44 111 PRO A O 1
ATOM 818 N N . MET A 1 112 ? 22.490 8.542 5.710 1.00 47.16 112 MET A N 1
ATOM 819 C CA . MET A 1 112 ? 22.000 7.274 5.172 1.00 47.16 112 MET A CA 1
ATOM 820 C C . MET A 1 112 ? 22.381 6.198 6.186 1.00 47.16 112 MET A C 1
ATOM 822 O O . MET A 1 112 ? 23.562 5.920 6.244 1.00 47.16 112 MET A O 1
ATOM 826 N N . TYR A 1 113 ? 21.454 5.620 6.960 1.00 43.81 113 TYR A N 1
ATOM 827 C CA . TYR A 1 113 ? 21.540 4.240 7.482 1.00 43.81 113 TYR A CA 1
ATOM 828 C C . TYR A 1 113 ? 20.184 3.793 8.054 1.00 43.81 113 TYR A C 1
ATOM 830 O O . TYR A 1 113 ? 19.520 4.521 8.791 1.00 43.81 113 TYR A O 1
ATOM 838 N N . GLY A 1 114 ? 19.771 2.577 7.692 1.00 40.62 114 GLY A N 1
ATOM 839 C CA . GLY A 1 114 ? 18.603 1.892 8.241 1.00 40.62 114 GLY A CA 1
ATOM 840 C C . GLY A 1 114 ? 18.937 0.997 9.445 1.00 40.62 114 GLY A C 1
ATOM 841 O O . GLY A 1 114 ? 20.026 0.440 9.511 1.00 40.62 114 GLY A O 1
ATOM 842 N N . GLY A 1 115 ? 17.938 0.830 10.329 1.00 41.31 115 GLY A N 1
ATOM 843 C CA . GLY A 1 115 ? 17.818 -0.187 11.397 1.00 41.31 115 GLY A CA 1
ATOM 844 C C . GLY A 1 115 ? 18.523 0.167 12.718 1.00 41.31 115 GLY A C 1
ATOM 845 O O . GLY A 1 115 ? 19.719 0.393 12.719 1.00 41.31 115 GLY A O 1
ATOM 846 N N . ALA A 1 116 ? 17.890 0.228 13.894 1.00 41.53 116 ALA A N 1
ATOM 847 C CA . ALA A 1 116 ? 16.615 -0.312 14.367 1.00 41.53 116 ALA A CA 1
ATOM 848 C C . ALA A 1 116 ? 15.586 0.812 14.635 1.00 41.53 116 ALA A C 1
ATOM 850 O O . ALA A 1 116 ? 15.945 1.851 15.173 1.00 41.53 116 ALA A O 1
ATOM 851 N N . TYR A 1 117 ? 14.324 0.632 14.219 1.00 46.06 117 TYR A N 1
ATOM 852 C CA . TYR A 1 117 ? 13.218 1.612 14.354 1.00 46.06 117 TYR A CA 1
ATOM 853 C C . TYR A 1 117 ? 13.481 3.018 13.745 1.00 46.06 117 TYR A C 1
ATOM 855 O O . TYR A 1 117 ? 13.336 4.043 14.396 1.00 46.06 117 TYR A O 1
ATOM 863 N N . GLY A 1 118 ? 13.860 3.042 12.459 1.00 42.34 118 GLY A N 1
ATOM 864 C CA . GLY A 1 118 ? 13.660 4.128 11.476 1.00 42.34 118 GLY A CA 1
ATOM 865 C C . GLY A 1 118 ? 13.875 5.600 11.884 1.00 42.34 118 GLY A C 1
ATOM 866 O O . GLY A 1 118 ? 13.019 6.224 12.513 1.00 42.34 118 GLY A O 1
ATOM 867 N N . ALA A 1 119 ? 14.936 6.225 11.361 1.00 47.59 119 ALA A N 1
ATOM 868 C CA . ALA A 1 119 ? 15.122 7.678 11.385 1.00 47.59 119 ALA A CA 1
ATOM 869 C C . ALA A 1 119 ? 13.946 8.395 10.687 1.00 47.59 119 ALA A C 1
ATOM 871 O O . ALA A 1 119 ? 13.783 8.317 9.470 1.00 47.59 119 ALA A O 1
ATOM 872 N N . GLY A 1 120 ? 13.101 9.073 11.470 1.00 50.28 120 GLY A N 1
ATOM 873 C CA . GLY A 1 120 ? 11.999 9.895 10.959 1.00 50.28 120 GLY A CA 1
ATOM 874 C C . GLY A 1 120 ? 10.619 9.625 11.556 1.00 50.28 120 GLY A C 1
ATOM 875 O O . GLY A 1 120 ? 9.689 10.327 11.180 1.00 50.28 120 GLY A O 1
ATOM 876 N N . HIS A 1 121 ? 10.439 8.685 12.495 1.00 52.00 121 HIS A N 1
ATOM 877 C CA . HIS A 1 121 ? 9.128 8.496 13.147 1.00 52.00 121 HIS A CA 1
ATOM 878 C C . HIS A 1 121 ? 8.628 9.759 13.859 1.00 52.00 121 HIS A C 1
ATOM 880 O O . HIS A 1 121 ? 7.467 10.114 13.706 1.00 52.00 121 HIS A O 1
ATOM 886 N N . GLY A 1 122 ? 9.519 10.498 14.527 1.00 56.44 122 GLY A N 1
ATOM 887 C CA . GLY A 1 122 ? 9.189 11.805 15.109 1.00 56.44 122 GLY A CA 1
ATOM 888 C C . GLY A 1 122 ? 8.921 12.910 14.080 1.00 56.44 122 GLY A C 1
ATOM 889 O O . GLY A 1 122 ? 8.560 14.008 14.471 1.00 56.44 122 GLY A O 1
ATOM 890 N N . ARG A 1 123 ? 9.114 12.643 12.780 1.00 59.47 123 ARG A N 1
ATOM 891 C CA . ARG A 1 123 ? 8.811 13.556 11.663 1.00 59.47 123 ARG A CA 1
ATOM 892 C C . ARG A 1 123 ? 7.629 13.081 10.810 1.00 59.47 123 ARG A C 1
ATOM 894 O O . ARG A 1 123 ? 7.252 13.773 9.870 1.00 59.47 123 ARG A O 1
ATOM 901 N N . ARG A 1 124 ? 7.032 11.925 11.119 1.00 64.50 124 ARG A N 1
ATOM 902 C CA . ARG A 1 124 ? 5.836 11.433 10.428 1.00 64.50 124 ARG A CA 1
ATOM 903 C C . ARG A 1 124 ? 4.582 11.898 11.159 1.00 64.50 124 ARG A C 1
ATOM 905 O O . ARG A 1 124 ? 4.567 11.841 12.387 1.00 64.50 124 ARG A O 1
ATOM 912 N N . PRO A 1 125 ? 3.530 12.296 10.427 1.00 75.50 125 PRO A N 1
ATOM 913 C CA . PRO A 1 125 ? 2.229 12.512 11.027 1.00 75.50 125 PRO A CA 1
ATOM 914 C C . PRO A 1 125 ? 1.777 11.289 11.831 1.00 75.50 125 PRO A C 1
ATOM 916 O O . PRO A 1 125 ? 1.806 10.160 11.330 1.00 75.50 125 PRO A O 1
ATOM 919 N N . GLY A 1 126 ? 1.413 11.509 13.091 1.00 81.62 126 GLY A N 1
ATOM 920 C CA . GLY A 1 126 ? 0.895 10.473 13.979 1.00 81.62 126 GLY A CA 1
ATOM 921 C C . GLY A 1 126 ? -0.614 10.356 13.820 1.00 81.62 126 GLY A C 1
ATOM 922 O O . GLY A 1 126 ? -1.294 11.370 13.718 1.00 81.62 126 GLY A O 1
ATOM 923 N N . ARG A 1 127 ? -1.167 9.139 13.807 1.00 84.56 127 ARG A N 1
ATOM 924 C CA . ARG A 1 127 ? -2.629 8.967 13.825 1.00 84.56 127 ARG A CA 1
ATOM 925 C C . ARG A 1 127 ? -3.187 9.373 15.185 1.00 84.56 127 ARG A C 1
ATOM 927 O O . ARG A 1 127 ? -2.715 8.881 16.208 1.00 84.56 127 ARG A O 1
ATOM 934 N N . VAL A 1 128 ? -4.210 10.221 15.185 1.00 87.50 128 VAL A N 1
ATOM 935 C CA . VAL A 1 128 ? -4.921 10.645 16.394 1.00 87.50 128 VAL A CA 1
ATOM 936 C C . VAL A 1 128 ? -6.174 9.804 16.553 1.00 87.50 128 VAL A C 1
ATOM 938 O O . VAL A 1 128 ? -7.028 9.742 15.665 1.00 87.50 128 VAL A O 1
ATOM 941 N N . ILE A 1 129 ? -6.276 9.149 17.704 1.00 91.19 129 ILE A N 1
ATOM 942 C CA . ILE A 1 129 ? -7.337 8.197 18.006 1.00 91.19 129 ILE A CA 1
ATOM 943 C C . ILE A 1 129 ? -7.923 8.546 19.367 1.00 91.19 129 ILE A C 1
ATOM 945 O O . ILE A 1 129 ? -7.195 8.668 20.351 1.00 91.19 129 ILE A O 1
ATOM 949 N N . GLU A 1 130 ? -9.242 8.676 19.418 1.00 91.50 130 GLU A N 1
ATOM 950 C CA . GLU A 1 130 ? -10.001 8.877 20.647 1.00 91.50 130 GLU A CA 1
ATOM 951 C C . GLU A 1 130 ? -10.778 7.599 20.986 1.00 91.50 130 GLU A C 1
ATOM 953 O O . GLU A 1 130 ? -11.385 6.976 20.114 1.00 91.50 130 GLU A O 1
ATOM 958 N N . LEU A 1 131 ? -10.767 7.210 22.263 1.00 92.81 131 LEU A N 1
ATOM 959 C CA . LEU A 1 131 ? -11.624 6.150 22.787 1.00 92.81 131 LEU A CA 1
ATOM 960 C C . LEU A 1 131 ? -12.784 6.795 23.542 1.00 92.81 131 LEU A C 1
ATOM 962 O O . LEU A 1 131 ? -12.575 7.409 24.587 1.00 92.81 131 LEU A O 1
ATOM 966 N N . ALA A 1 132 ? -13.997 6.642 23.022 1.00 91.69 132 ALA A N 1
ATOM 967 C CA . ALA A 1 132 ? -15.199 7.246 23.586 1.00 91.69 132 ALA A CA 1
ATOM 968 C C . ALA A 1 132 ? -16.186 6.174 24.057 1.00 91.69 132 ALA A C 1
ATOM 970 O O . ALA A 1 132 ? -16.159 5.038 23.583 1.00 91.69 132 ALA A O 1
ATOM 971 N N . ALA A 1 133 ? -17.073 6.527 24.988 1.00 93.75 133 ALA A N 1
ATOM 972 C CA . ALA A 1 133 ? -18.211 5.674 25.312 1.00 93.75 133 ALA A CA 1
ATOM 973 C C . ALA A 1 133 ? -19.158 5.599 24.103 1.00 93.75 133 ALA A C 1
ATOM 975 O O . ALA A 1 133 ? -19.408 6.606 23.439 1.00 93.75 133 ALA A O 1
ATOM 976 N N . ALA A 1 134 ? -19.686 4.411 23.822 1.00 88.00 134 ALA A N 1
ATOM 977 C CA . ALA A 1 134 ? -20.683 4.223 22.781 1.00 88.00 134 ALA A CA 1
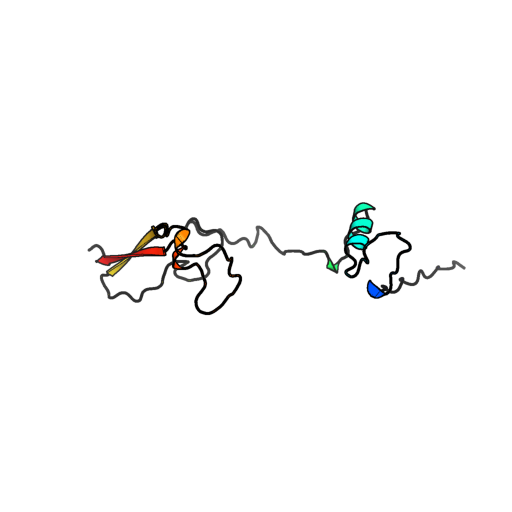ATOM 978 C C . ALA A 1 134 ? -21.947 5.037 23.123 1.00 88.00 134 ALA A C 1
ATOM 980 O O . ALA A 1 134 ? -22.364 5.042 24.289 1.00 88.00 134 ALA A O 1
ATOM 981 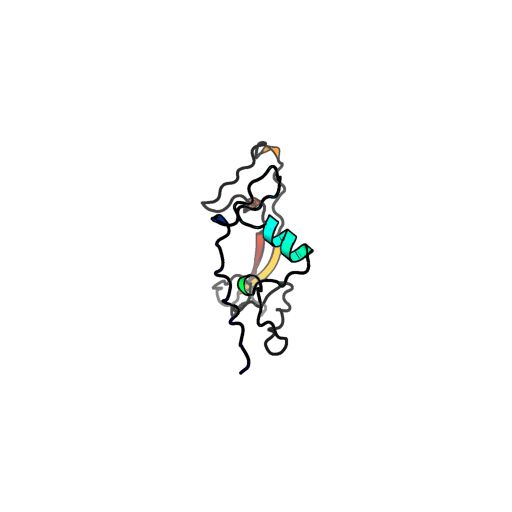N N . PRO A 1 135 ? -22.565 5.722 22.144 1.00 81.00 135 PRO A N 1
ATOM 982 C CA . PRO A 1 135 ? -23.858 6.360 22.358 1.00 81.00 135 PRO A CA 1
ATOM 983 C C . PRO A 1 135 ? -24.894 5.311 22.797 1.00 81.00 135 PRO A C 1
ATOM 985 O O . PRO A 1 135 ? -24.851 4.166 22.343 1.00 81.00 135 PRO A O 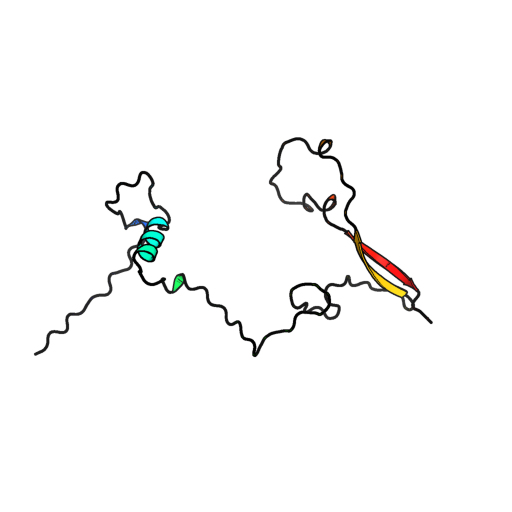1
ATOM 988 N N . LYS A 1 136 ? -25.773 5.703 23.728 1.00 71.38 136 LYS A N 1
ATOM 989 C CA . LYS A 1 136 ? -26.878 4.869 24.223 1.00 71.38 136 LYS A CA 1
ATOM 990 C C . LYS A 1 136 ? -27.990 4.731 23.195 1.00 71.38 136 LYS A C 1
ATOM 992 O O . LYS A 1 136 ? -28.262 5.741 22.510 1.00 71.38 136 LYS A O 1
#

Organism: NCBI:txid152500

Mean predicted aligned error: 17.69 Å

Sequence (136 aa):
MELLAQTRPARPRSIELDNDDTHDSTVDTDGKNREAARLAGGGPVSPDQITRSNASLVNAMPEAGDGFAGFDSRPGGNHPAFALRAGYVVIEKGFDTPAHVGDALFGAVHPMYGGAYGAGHGRRPGRVIELAAAPK

InterPro domains:
  IPR021551 Protein of unknown function DUF3005 [PF11448] (6-132)

Foldseek 3Di:
DDDDPPPDPDDDDDPVPDDDPDPDPDDPPVCVVVVVVCVVVVHDDDPVRDDDDPDDPVPDDDADPPPDPDDAPDPVGPDDDDPDDPQKDKDWPAWDAADDDDPVVPDPDDDPDDDDPDDQPSGDTDTDIDIDGDDD